Protein AF-A0A7X5Q9Z8-F1 (afdb_monomer)

Secondary structure (DSSP, 8-state):
------HHHHHHHHHHS-TTT---EEE-SSPPTT-TTS-HHHHHTT--TT-BPPPHHHHHHHHHHHHHHHSS-SS-BTTB-EEEEEEEETTEEEEEEEEETTTEEEEEE-S-SSSS-B---EEE-

Foldseek 3Di:
DDDDDDPVNVVVVVVVCDVVNDWDKDWDLAFQPPQAQAFPVVLQVSDDDQWDFAAQVVLVVVQVVCCVPPVDGSQEVVVREWAFHPDDDPNFTWIWGYQDVPVGTDIDTDPDRHHRYGHITMGID

Structure (mmCIF, N/CA/C/O backbone):
data_AF-A0A7X5Q9Z8-F1
#
_entry.id   AF-A0A7X5Q9Z8-F1
#
loop_
_atom_site.group_PDB
_atom_site.id
_atom_site.type_symbol
_atom_site.label_atom_id
_atom_site.label_alt_id
_atom_site.label_comp_id
_atom_site.label_asym_id
_atom_site.label_entity_id
_atom_site.label_seq_id
_atom_site.pdbx_PDB_ins_code
_atom_site.Cartn_x
_atom_site.Cartn_y
_atom_site.Cartn_z
_atom_site.occupancy
_atom_site.B_iso_or_equiv
_atom_site.auth_seq_id
_atom_site.auth_comp_id
_atom_site.auth_asym_id
_atom_site.auth_atom_id
_atom_site.pdbx_PDB_model_num
ATOM 1 N N . ARG A 1 1 ? 12.792 -7.840 24.564 1.00 37.25 1 ARG A N 1
ATOM 2 C CA . ARG A 1 1 ? 11.683 -8.470 25.325 1.00 37.25 1 ARG A CA 1
ATOM 3 C C . ARG A 1 1 ? 10.389 -7.855 24.797 1.00 37.25 1 ARG A C 1
ATOM 5 O O . ARG A 1 1 ? 10.053 -6.747 25.188 1.00 37.25 1 ARG A O 1
ATOM 12 N N . THR A 1 2 ? 9.762 -8.477 23.805 1.00 39.78 2 THR A N 1
ATOM 13 C CA . THR A 1 2 ? 8.588 -7.919 23.114 1.00 39.78 2 THR A CA 1
ATOM 14 C C . THR A 1 2 ? 7.370 -8.092 24.021 1.00 39.78 2 THR A C 1
ATOM 16 O O . THR A 1 2 ? 7.081 -9.216 24.429 1.00 39.78 2 THR A O 1
ATOM 19 N N . LYS A 1 3 ? 6.707 -6.997 24.416 1.00 47.38 3 LYS A N 1
ATOM 20 C CA . LYS A 1 3 ? 5.449 -7.072 25.173 1.00 47.38 3 LYS A CA 1
ATOM 21 C C . LYS A 1 3 ? 4.388 -7.662 24.246 1.00 47.38 3 LYS A C 1
ATOM 23 O O . LYS A 1 3 ? 4.037 -7.048 23.247 1.00 47.38 3 LYS A O 1
ATOM 28 N N . CYS A 1 4 ? 3.929 -8.868 24.555 1.00 43.84 4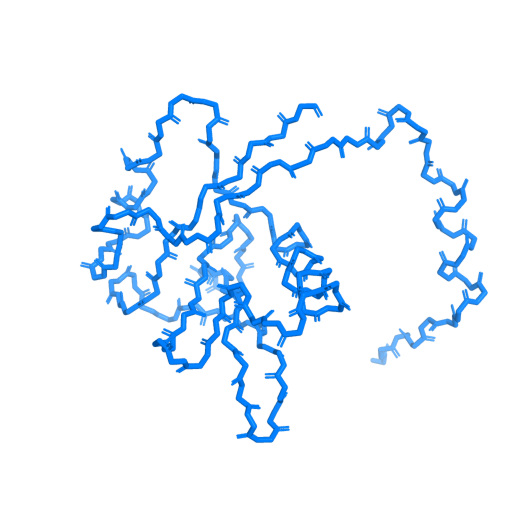 CYS A N 1
ATOM 29 C CA . CYS A 1 4 ? 2.733 -9.425 23.943 1.00 43.84 4 CYS A CA 1
ATOM 30 C C . CYS A 1 4 ? 1.544 -8.764 24.644 1.00 43.84 4 CYS A C 1
ATOM 32 O O . CYS A 1 4 ? 1.333 -8.979 25.839 1.00 43.84 4 CYS A O 1
ATOM 34 N N . GLU A 1 5 ? 0.852 -7.873 23.943 1.00 60.50 5 GLU A N 1
ATOM 35 C CA . GLU A 1 5 ? -0.345 -7.232 24.473 1.00 60.50 5 GLU A CA 1
ATOM 36 C C . GLU A 1 5 ? -1.536 -8.192 24.418 1.00 60.50 5 GLU A C 1
ATOM 38 O O . GLU A 1 5 ? -1.674 -9.002 23.503 1.00 60.50 5 GLU A O 1
ATOM 43 N N . THR A 1 6 ? -2.388 -8.127 25.439 1.00 72.62 6 THR A N 1
ATOM 44 C CA . THR A 1 6 ? -3.576 -8.982 25.550 1.00 72.62 6 THR A CA 1
ATOM 45 C C . THR A 1 6 ? -4.751 -8.367 24.787 1.00 72.62 6 THR A C 1
ATOM 47 O O . THR A 1 6 ? -4.825 -7.152 24.617 1.00 72.62 6 THR A O 1
ATOM 50 N N . LEU A 1 7 ? -5.735 -9.179 24.387 1.00 57.03 7 LEU A N 1
ATOM 51 C CA . LEU A 1 7 ? -6.973 -8.681 23.763 1.00 57.03 7 LEU A CA 1
ATOM 52 C C . LEU A 1 7 ? -7.691 -7.619 24.618 1.00 57.03 7 LEU A C 1
ATOM 54 O O . LEU A 1 7 ? -8.282 -6.687 24.081 1.00 57.03 7 LEU A O 1
ATOM 58 N N . TYR A 1 8 ? -7.608 -7.727 25.947 1.00 68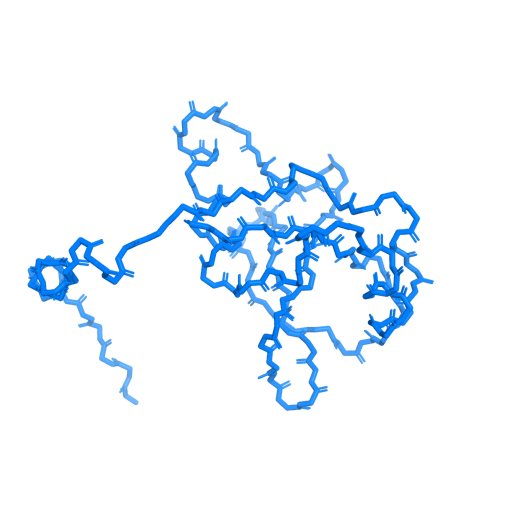.19 8 TYR A N 1
ATOM 59 C CA . TYR A 1 8 ? -8.186 -6.747 26.866 1.00 68.19 8 TYR A CA 1
ATOM 60 C C . TYR A 1 8 ? -7.431 -5.414 26.869 1.00 68.19 8 TYR A C 1
ATOM 62 O O . TYR A 1 8 ? -8.072 -4.366 26.914 1.00 68.19 8 TYR A O 1
ATOM 70 N N . SER A 1 9 ? -6.096 -5.432 26.776 1.00 70.06 9 SER A N 1
ATOM 71 C CA . SER A 1 9 ? -5.307 -4.195 26.703 1.00 70.06 9 SER A CA 1
ATOM 72 C C . SER A 1 9 ? -5.495 -3.480 25.367 1.00 70.06 9 SER A C 1
ATOM 74 O O . SER A 1 9 ? -5.670 -2.266 25.356 1.00 70.06 9 SER A O 1
ATOM 76 N N . LEU A 1 10 ? -5.580 -4.234 24.266 1.00 64.00 10 LEU A N 1
ATOM 77 C CA . LEU A 1 10 ? -5.920 -3.688 22.948 1.00 64.00 10 LEU A CA 1
ATOM 78 C C . LEU A 1 10 ? -7.308 -3.041 22.944 1.00 64.00 10 LEU A C 1
ATOM 80 O O . LEU A 1 10 ? -7.472 -1.931 22.450 1.00 64.00 10 LEU A O 1
ATOM 84 N N . ARG A 1 11 ? -8.310 -3.695 23.545 1.00 68.62 11 ARG A N 1
ATOM 85 C CA . ARG A 1 11 ? -9.662 -3.129 23.652 1.00 68.62 11 ARG A CA 1
ATOM 86 C C . ARG A 1 11 ? -9.691 -1.843 24.483 1.00 68.62 11 ARG A C 1
ATOM 88 O O . ARG A 1 11 ? -10.419 -0.924 24.129 1.00 68.62 11 ARG A O 1
ATOM 95 N N . GLY A 1 12 ? -8.905 -1.773 25.560 1.00 76.50 12 GLY A N 1
ATOM 96 C CA . GLY A 1 12 ? -8.741 -0.555 26.357 1.00 76.50 12 GLY A CA 1
ATOM 97 C C . GLY A 1 12 ? -8.184 0.601 25.527 1.00 76.50 12 GLY A C 1
ATOM 98 O O . GLY A 1 12 ? -8.816 1.648 25.455 1.00 76.50 12 GLY A O 1
ATOM 99 N N . GLN A 1 13 ? -7.080 0.369 24.812 1.00 73.12 13 GLN A N 1
ATOM 100 C CA . GLN A 1 13 ? -6.479 1.364 23.915 1.00 73.12 13 GLN A CA 1
ATOM 101 C C . GLN A 1 13 ? -7.438 1.799 22.801 1.00 73.12 13 GLN A C 1
ATOM 103 O O . GLN A 1 13 ? -7.549 2.984 22.512 1.00 73.12 13 GLN A O 1
ATOM 108 N N . MET A 1 14 ? -8.168 0.860 22.190 1.00 66.62 14 MET A N 1
ATOM 109 C CA . MET A 1 14 ? -9.157 1.183 21.156 1.00 66.62 14 MET A CA 1
ATOM 110 C C . MET A 1 14 ? -10.298 2.057 21.686 1.00 66.62 14 MET A C 1
ATOM 112 O O . MET A 1 14 ? -10.773 2.924 20.963 1.00 66.62 14 MET A O 1
ATOM 116 N N . ASN A 1 15 ? -10.724 1.853 22.935 1.00 72.94 15 ASN A N 1
ATOM 117 C CA . ASN A 1 15 ? -11.763 2.669 23.568 1.00 72.94 15 ASN A CA 1
ATOM 118 C C . ASN A 1 15 ? -11.274 4.082 23.942 1.00 72.94 15 ASN A C 1
ATOM 120 O O . ASN A 1 15 ? -12.102 4.962 24.161 1.00 72.94 15 ASN A O 1
ATOM 124 N N . GLU A 1 16 ? -9.959 4.296 24.031 1.00 79.25 16 GLU A N 1
ATOM 125 C CA . GLU A 1 16 ? -9.348 5.612 24.267 1.00 79.25 16 GLU A CA 1
ATOM 126 C C . GLU A 1 16 ? -9.165 6.422 22.972 1.00 79.25 16 GLU A C 1
ATOM 128 O O . GLU A 1 16 ? -8.924 7.629 23.030 1.00 79.25 16 GLU A O 1
ATOM 133 N N . ILE A 1 17 ? -9.302 5.793 21.797 1.00 72.69 17 ILE A N 1
ATOM 134 C CA . ILE A 1 17 ? -9.292 6.504 20.515 1.00 72.69 17 ILE A CA 1
ATOM 135 C C . ILE A 1 17 ? -10.583 7.314 20.423 1.00 72.69 17 ILE A C 1
ATOM 137 O O . ILE A 1 17 ? -11.670 6.762 20.240 1.00 72.69 17 ILE A O 1
ATOM 141 N N . SER A 1 18 ? -10.469 8.636 20.545 1.00 71.50 18 SER A N 1
ATOM 142 C CA . SER A 1 18 ? -11.622 9.509 20.363 1.00 71.50 18 SER A CA 1
ATOM 143 C C . SER A 1 18 ? -12.108 9.449 18.915 1.00 71.50 18 SER A C 1
ATOM 145 O O . SER A 1 18 ? -11.326 9.275 17.976 1.00 71.50 18 SER A O 1
ATOM 147 N N . VAL A 1 19 ? -13.416 9.620 18.716 1.00 65.88 19 VAL A N 1
ATOM 148 C CA . VAL A 1 19 ? -13.993 9.696 17.367 1.00 65.88 19 VAL A CA 1
ATOM 149 C C . VAL A 1 19 ? -13.394 10.879 16.596 1.00 65.88 19 VAL A C 1
ATOM 151 O O . VAL A 1 19 ? -13.230 10.777 15.385 1.00 65.88 19 VAL A O 1
ATOM 154 N N . GLU A 1 20 ? -12.968 11.950 17.276 1.00 67.44 20 GLU A N 1
ATOM 155 C CA . GLU A 1 20 ? -12.272 13.072 16.627 1.00 67.44 20 GLU A CA 1
ATOM 156 C C . GLU A 1 20 ? -10.854 12.715 16.147 1.00 67.44 20 GLU A C 1
ATOM 158 O O . GLU A 1 20 ? -10.340 13.347 15.227 1.00 67.44 20 GLU A O 1
ATOM 163 N N . ALA A 1 21 ? -10.216 11.703 16.747 1.00 66.75 21 ALA A N 1
ATOM 164 C CA . ALA A 1 21 ? -8.947 11.142 16.279 1.00 66.75 21 ALA A CA 1
ATOM 165 C C . ALA A 1 21 ? -9.138 10.040 15.218 1.00 66.75 21 ALA A C 1
ATOM 167 O O . ALA A 1 21 ? -8.177 9.651 14.543 1.00 66.75 21 ALA A O 1
ATOM 168 N N . SER A 1 22 ? -10.365 9.530 15.069 1.00 70.12 22 SER A N 1
ATOM 169 C CA . SER A 1 22 ? -10.730 8.581 14.020 1.00 70.12 22 SER A CA 1
ATOM 170 C C . SER A 1 22 ? -10.946 9.307 12.691 1.00 70.12 22 SER A C 1
ATOM 172 O O . SER A 1 22 ? -11.404 10.444 12.652 1.00 70.12 22 SER A O 1
ATOM 174 N N . GLY A 1 23 ? -10.585 8.663 11.585 1.00 78.12 23 GLY A N 1
ATOM 175 C CA . GLY A 1 23 ? -10.735 9.241 10.253 1.00 78.12 23 GLY A CA 1
ATOM 176 C C . GLY A 1 23 ? -10.904 8.156 9.209 1.00 78.12 23 GLY A C 1
ATOM 177 O O . GLY A 1 23 ? -10.600 6.985 9.462 1.00 78.12 23 GLY A O 1
ATOM 178 N N . TRP A 1 24 ? -11.385 8.544 8.034 1.00 83.44 24 TRP A N 1
ATOM 179 C CA . TRP A 1 24 ? -11.566 7.614 6.932 1.00 83.44 24 TRP A CA 1
ATOM 180 C C . TRP A 1 24 ? -10.313 7.597 6.072 1.00 83.44 24 TRP A C 1
ATOM 182 O O . TRP A 1 24 ? -9.691 8.625 5.804 1.00 83.44 24 TRP A O 1
ATOM 192 N N . VAL A 1 25 ? -9.935 6.401 5.630 1.00 86.88 25 VAL A N 1
ATOM 193 C CA 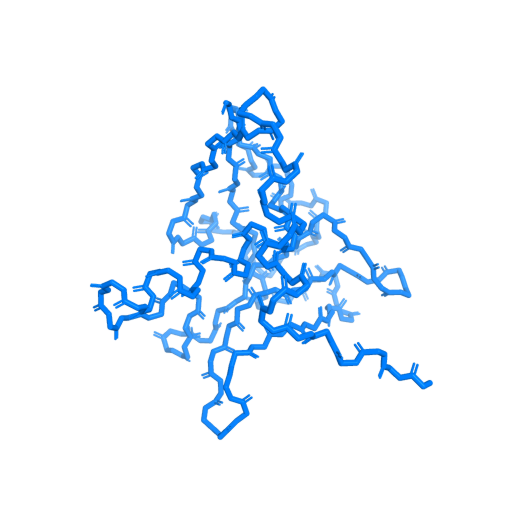. VAL A 1 25 ? -8.856 6.227 4.662 1.00 86.88 25 VAL A CA 1
ATOM 194 C C . VAL A 1 25 ? -9.427 5.538 3.438 1.00 86.88 25 VAL A C 1
ATOM 196 O O . VAL A 1 25 ? -9.867 4.390 3.494 1.00 86.88 25 VAL A O 1
ATOM 199 N N . LEU A 1 26 ? -9.394 6.245 2.312 1.00 89.75 26 LEU A N 1
ATOM 200 C CA . LEU A 1 26 ? -9.651 5.674 1.001 1.00 89.75 26 LEU A CA 1
ATOM 201 C C . LEU A 1 26 ? -8.318 5.305 0.355 1.00 89.75 26 LEU A C 1
ATOM 203 O O . LEU A 1 26 ? -7.533 6.178 0.005 1.00 89.75 26 LEU A O 1
ATOM 207 N N . MET A 1 27 ? -8.070 4.020 0.131 1.00 89.25 27 MET A N 1
ATOM 208 C CA . MET A 1 27 ? -6.865 3.557 -0.560 1.00 89.25 27 MET A CA 1
ATOM 209 C C . MET A 1 27 ? -7.210 2.944 -1.909 1.00 89.25 27 MET A C 1
ATOM 211 O O . MET A 1 27 ? -8.244 2.287 -2.067 1.00 89.25 27 MET A O 1
ATOM 215 N N . ARG A 1 28 ? -6.327 3.119 -2.894 1.00 90.69 28 ARG A N 1
ATOM 216 C CA . ARG A 1 28 ? -6.462 2.424 -4.176 1.00 90.69 28 ARG A CA 1
ATOM 217 C C . ARG A 1 28 ? -6.357 0.916 -3.959 1.00 90.69 28 ARG A C 1
ATOM 219 O O . ARG A 1 28 ? -5.524 0.447 -3.191 1.00 90.69 28 ARG A O 1
ATOM 226 N N . LYS A 1 29 ? -7.173 0.160 -4.696 1.00 86.75 29 LYS A N 1
ATOM 227 C CA . LYS A 1 29 ? -7.134 -1.309 -4.667 1.00 86.75 29 LYS A CA 1
ATOM 228 C C . LYS A 1 29 ? -5.929 -1.905 -5.393 1.00 86.75 29 LYS A C 1
ATOM 230 O O . LYS A 1 29 ? -5.611 -3.068 -5.196 1.00 86.75 29 LYS A O 1
ATOM 235 N N . GLU A 1 30 ? -5.265 -1.097 -6.209 1.00 88.31 30 GLU A N 1
ATOM 236 C CA . GLU A 1 30 ? -4.102 -1.474 -6.999 1.00 88.31 30 GLU A CA 1
ATOM 237 C C . GLU A 1 30 ? -3.059 -0.352 -6.944 1.00 88.31 30 GLU A C 1
ATOM 239 O O . GLU A 1 30 ? -3.439 0.827 -6.821 1.00 88.31 30 GLU A O 1
ATOM 244 N N . PRO A 1 31 ? -1.760 -0.681 -7.087 1.00 91.31 31 PRO A N 1
ATOM 245 C CA . PRO A 1 31 ? -0.725 0.324 -7.271 1.00 91.31 31 PRO A CA 1
ATOM 246 C C . PRO A 1 31 ? -1.058 1.288 -8.411 1.00 91.31 31 PRO A C 1
ATOM 248 O O . PRO A 1 31 ? -1.769 0.955 -9.363 1.00 91.31 31 PRO A O 1
ATOM 251 N N . ILE A 1 32 ? -0.539 2.507 -8.319 1.00 94.44 32 ILE A N 1
ATOM 252 C CA . ILE A 1 32 ? -0.695 3.508 -9.369 1.00 94.44 32 ILE A CA 1
ATOM 253 C C . ILE A 1 32 ? -0.106 2.937 -10.672 1.00 94.44 32 ILE A C 1
ATOM 255 O O . ILE A 1 32 ? 1.006 2.400 -10.657 1.00 94.44 32 ILE A O 1
ATOM 259 N N . PRO A 1 33 ? -0.820 3.023 -11.810 1.00 92.94 33 PRO A N 1
ATOM 260 C CA . PRO A 1 33 ? -0.293 2.554 -13.084 1.00 92.94 33 PRO A CA 1
ATOM 261 C C . PRO A 1 33 ? 1.088 3.147 -13.369 1.00 92.94 33 PRO A C 1
ATOM 263 O O . PRO A 1 33 ? 1.318 4.335 -13.144 1.00 92.94 33 PRO A O 1
ATOM 266 N N . ASN A 1 34 ? 2.001 2.315 -13.870 1.00 92.31 34 ASN A N 1
ATOM 267 C CA . ASN A 1 34 ? 3.396 2.673 -14.140 1.00 92.31 34 ASN A CA 1
ATOM 268 C C . ASN A 1 34 ? 4.214 3.085 -12.903 1.00 92.31 34 ASN A C 1
ATOM 270 O O . ASN A 1 34 ? 5.253 3.715 -13.066 1.00 92.31 34 ASN A O 1
ATOM 274 N N . SER A 1 35 ? 3.791 2.755 -11.675 1.00 94.38 35 SER A N 1
ATOM 275 C CA . SER A 1 35 ? 4.612 3.025 -10.485 1.00 94.38 35 SER A CA 1
ATOM 276 C C . SER A 1 35 ? 5.759 2.033 -10.304 1.00 94.38 35 SER A C 1
ATOM 278 O O . SER A 1 35 ? 6.759 2.371 -9.685 1.00 94.38 35 SER A O 1
ATOM 280 N N . ARG A 1 36 ? 5.604 0.790 -10.770 1.00 93.12 36 ARG A N 1
ATOM 281 C CA . ARG A 1 36 ? 6.649 -0.239 -10.647 1.00 93.12 36 ARG A CA 1
ATOM 282 C C . ARG A 1 36 ? 7.887 0.152 -11.461 1.00 93.12 36 ARG A C 1
ATOM 284 O O . ARG A 1 36 ? 7.774 0.930 -12.408 1.00 93.12 36 ARG A O 1
ATOM 291 N N . ASP A 1 37 ? 9.042 -0.374 -11.064 1.00 92.50 37 ASP A N 1
ATOM 292 C CA . ASP A 1 37 ? 10.342 -0.142 -11.706 1.00 92.50 37 ASP A CA 1
ATOM 293 C C . ASP A 1 37 ? 10.746 1.347 -11.738 1.00 92.50 37 ASP A C 1
ATOM 295 O O . ASP A 1 37 ? 11.394 1.830 -12.667 1.00 92.50 37 ASP A O 1
ATOM 299 N N . LYS A 1 38 ? 10.343 2.101 -10.705 1.00 94.50 38 LYS A N 1
ATOM 300 C CA . LYS A 1 38 ? 10.663 3.524 -10.515 1.00 94.50 38 LYS A CA 1
ATOM 301 C C . LYS A 1 38 ? 11.204 3.792 -9.118 1.00 94.50 38 LYS A C 1
ATOM 303 O O . LYS A 1 38 ? 10.804 3.115 -8.171 1.00 94.50 38 LYS A O 1
ATOM 308 N N . SER A 1 39 ? 12.052 4.820 -9.011 1.00 94.62 39 SER A N 1
ATOM 309 C CA . SER A 1 39 ? 12.483 5.376 -7.723 1.00 94.62 39 SER A CA 1
ATOM 310 C C . SER A 1 39 ? 11.275 5.734 -6.860 1.00 94.62 39 SER A C 1
ATOM 312 O O . SER A 1 39 ? 10.211 6.084 -7.385 1.00 94.62 39 SER A O 1
ATOM 314 N N . PHE A 1 40 ? 11.410 5.691 -5.535 1.00 94.81 40 PHE A N 1
ATOM 315 C CA . PHE A 1 40 ? 10.326 6.124 -4.652 1.00 94.81 40 PHE A CA 1
ATOM 316 C C . PHE A 1 40 ? 9.945 7.587 -4.916 1.00 94.81 40 PHE A C 1
ATOM 318 O O . PHE A 1 40 ? 8.761 7.913 -5.006 1.00 94.81 40 PHE A O 1
ATOM 325 N N . ALA A 1 41 ? 10.939 8.443 -5.167 1.00 95.31 41 ALA A N 1
ATOM 326 C CA . ALA A 1 41 ? 10.717 9.836 -5.538 1.00 95.31 41 ALA A CA 1
ATOM 327 C C . ALA A 1 41 ? 9.902 9.979 -6.838 1.00 95.31 41 ALA A C 1
ATOM 329 O O . ALA A 1 41 ? 9.016 10.829 -6.924 1.00 95.31 41 ALA A O 1
ATOM 330 N N . ASP A 1 42 ? 10.154 9.148 -7.852 1.00 96.69 42 ASP A N 1
ATOM 331 C CA . ASP A 1 42 ? 9.377 9.171 -9.096 1.00 96.69 42 ASP A CA 1
ATOM 332 C C . ASP A 1 42 ? 7.987 8.559 -8.932 1.00 96.69 42 ASP A C 1
ATOM 334 O O . ASP A 1 42 ? 7.041 9.027 -9.564 1.00 96.69 42 ASP A O 1
ATOM 338 N N . GLN A 1 43 ? 7.828 7.564 -8.059 1.00 96.06 43 GLN A N 1
ATOM 339 C CA . GLN A 1 43 ? 6.515 7.034 -7.696 1.00 96.06 43 GLN A CA 1
ATOM 340 C C . GLN A 1 43 ? 5.643 8.103 -7.039 1.00 96.06 43 GLN A C 1
ATOM 342 O O . GLN A 1 43 ? 4.478 8.247 -7.408 1.00 96.06 43 GLN A O 1
ATOM 347 N N . GLN A 1 44 ? 6.203 8.890 -6.115 1.00 96.50 44 GLN A N 1
ATOM 348 C CA . GLN A 1 44 ? 5.482 9.978 -5.449 1.00 96.50 44 GLN A CA 1
ATOM 349 C C . GLN A 1 44 ? 4.948 11.013 -6.448 1.00 96.50 44 GLN A C 1
ATOM 351 O O . GLN A 1 44 ? 3.828 11.490 -6.289 1.00 96.50 44 GLN A O 1
ATOM 356 N N . LYS A 1 45 ? 5.688 11.300 -7.527 1.00 96.81 45 LYS A N 1
ATOM 357 C CA . LYS A 1 45 ? 5.242 12.217 -8.595 1.00 96.81 45 LYS A CA 1
ATOM 358 C C . LYS A 1 45 ? 4.020 11.708 -9.373 1.00 96.81 45 LYS A C 1
ATOM 360 O O . LYS A 1 45 ? 3.389 12.490 -10.080 1.00 96.81 45 LYS A O 1
ATOM 365 N N . LEU A 1 46 ? 3.689 10.417 -9.283 1.00 96.44 46 LEU A N 1
ATOM 366 C CA . LEU A 1 46 ? 2.508 9.834 -9.932 1.00 96.44 46 LEU A CA 1
ATOM 367 C C . LEU A 1 46 ? 1.225 10.003 -9.107 1.00 96.44 46 LEU A C 1
ATOM 369 O O . LEU A 1 46 ? 0.135 9.763 -9.635 1.00 96.44 46 LEU A O 1
ATOM 373 N N . LEU A 1 47 ? 1.334 10.401 -7.836 1.00 94.81 47 LEU A N 1
ATOM 374 C CA . LEU A 1 47 ? 0.180 10.746 -7.012 1.00 94.81 47 LEU A CA 1
ATOM 375 C C . LEU A 1 47 ? -0.515 11.986 -7.588 1.00 94.81 47 LEU A C 1
ATOM 377 O O . LEU A 1 47 ? 0.124 12.926 -8.058 1.00 94.81 47 LEU A O 1
ATOM 381 N N . LYS A 1 48 ? -1.848 11.974 -7.583 1.00 91.94 48 LYS A N 1
ATOM 382 C 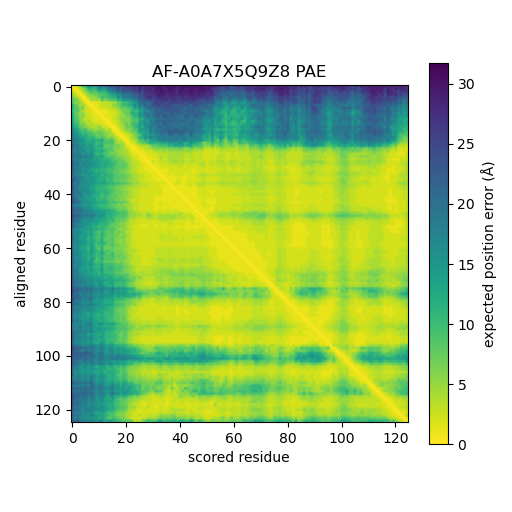CA . LYS A 1 48 ? -2.680 13.058 -8.119 1.00 91.94 48 LYS A CA 1
ATOM 383 C C . LYS A 1 48 ? -3.807 13.381 -7.151 1.00 91.94 48 LYS A C 1
ATOM 385 O O . LYS A 1 48 ? -4.329 12.485 -6.490 1.00 91.94 48 LYS A O 1
ATOM 390 N N . GLY A 1 49 ? -4.234 14.640 -7.142 1.00 90.88 49 GLY A N 1
ATOM 391 C CA . GLY A 1 49 ? -5.309 15.103 -6.266 1.00 90.88 49 GLY A CA 1
ATOM 392 C C . GLY A 1 49 ? -4.917 14.974 -4.797 1.00 90.88 49 GLY A C 1
ATOM 393 O O . GLY A 1 49 ? -3.797 15.308 -4.429 1.00 90.88 49 GLY A O 1
ATOM 394 N N . SER A 1 50 ? -5.835 14.465 -3.980 1.00 93.00 50 SER A N 1
ATOM 395 C CA . SER A 1 50 ? -5.652 14.330 -2.530 1.00 93.00 50 SER A CA 1
ATOM 396 C C . SER A 1 50 ? -4.961 13.031 -2.098 1.00 93.00 50 SER A C 1
ATOM 398 O O . SER A 1 50 ? -4.902 12.737 -0.907 1.00 93.00 50 SER A O 1
ATOM 400 N N . PHE A 1 51 ? -4.487 12.220 -3.049 1.00 94.12 51 PHE A N 1
ATOM 401 C CA . PHE A 1 51 ? -3.774 10.991 -2.726 1.00 94.12 51 PHE A CA 1
ATOM 402 C C . PHE A 1 51 ? -2.356 11.288 -2.235 1.00 94.12 51 PHE A C 1
ATOM 404 O O . PHE A 1 51 ? -1.584 11.988 -2.887 1.00 94.12 51 PHE A O 1
ATOM 411 N N . GLU A 1 52 ? -2.000 10.660 -1.127 1.00 95.38 52 GLU A N 1
ATOM 412 C CA . GLU A 1 52 ? -0.682 10.621 -0.517 1.00 95.38 52 GLU A CA 1
ATOM 413 C C . GLU A 1 52 ? -0.127 9.186 -0.489 1.00 95.38 52 GLU A C 1
ATOM 415 O O . GLU A 1 52 ? -0.813 8.206 -0.805 1.00 95.38 52 GLU A O 1
ATOM 420 N N . VAL A 1 53 ? 1.149 9.061 -0.119 1.00 96.25 53 VAL A N 1
ATOM 421 C CA . VAL A 1 53 ? 1.763 7.761 0.182 1.00 96.25 53 VAL A CA 1
ATOM 422 C C . VAL A 1 53 ? 1.029 7.157 1.387 1.00 96.25 53 VAL A C 1
ATOM 424 O O . VAL A 1 53 ? 0.820 7.869 2.365 1.00 96.25 53 VAL A O 1
ATOM 427 N N . PRO A 1 54 ? 0.648 5.873 1.376 1.00 95.06 54 PRO A N 1
ATOM 428 C CA . PRO A 1 54 ? -0.056 5.258 2.494 1.00 95.06 54 PRO A CA 1
ATOM 429 C C . PRO A 1 54 ? 0.836 5.125 3.725 1.00 95.06 54 PRO A C 1
ATOM 431 O O . PRO A 1 54 ? 2.027 4.830 3.612 1.00 95.06 54 PRO A O 1
ATOM 434 N N . LYS A 1 55 ? 0.248 5.244 4.914 1.00 93.94 55 LYS A N 1
ATOM 435 C CA . LYS A 1 55 ? 0.907 4.781 6.139 1.00 93.94 55 LYS A CA 1
ATOM 436 C C . LYS A 1 55 ? 0.903 3.260 6.186 1.00 93.94 55 LYS A C 1
ATOM 438 O O . LYS A 1 55 ? -0.008 2.610 5.665 1.00 93.94 55 LYS A O 1
ATOM 443 N N . MET A 1 56 ? 1.902 2.691 6.843 1.00 93.94 56 MET A N 1
ATOM 444 C CA . MET A 1 56 ? 2.056 1.250 7.004 1.00 93.94 56 MET A CA 1
ATOM 445 C C . MET A 1 56 ? 0.805 0.642 7.638 1.00 93.94 56 MET A C 1
ATOM 447 O O . MET A 1 56 ? 0.249 -0.310 7.098 1.00 93.94 56 MET A O 1
ATOM 451 N N . MET A 1 57 ? 0.319 1.214 8.742 1.00 91.19 57 MET A N 1
ATOM 452 C CA . MET A 1 57 ? -0.848 0.673 9.448 1.00 91.19 57 MET A CA 1
ATOM 453 C C . MET A 1 57 ? -2.124 0.706 8.603 1.00 91.19 57 MET A C 1
ATOM 455 O O . MET A 1 57 ? -2.879 -0.263 8.626 1.00 91.19 57 MET A O 1
ATOM 459 N N . ASP A 1 58 ? -2.329 1.755 7.804 1.00 90.62 58 ASP A N 1
ATOM 460 C CA . ASP A 1 58 ? -3.482 1.845 6.902 1.00 90.62 58 ASP A CA 1
ATOM 461 C C . ASP A 1 58 ? -3.420 0.738 5.838 1.00 90.62 58 ASP A C 1
ATOM 463 O O . ASP A 1 58 ? -4.401 0.031 5.602 1.00 90.62 58 ASP A O 1
ATOM 467 N N . ALA A 1 59 ? -2.238 0.517 5.251 1.00 92.38 59 ALA A N 1
ATOM 468 C CA . ALA A 1 59 ? -2.016 -0.551 4.281 1.00 92.38 59 ALA A CA 1
ATOM 469 C C . ALA A 1 59 ? -2.210 -1.953 4.894 1.00 92.38 59 ALA A C 1
ATOM 471 O O . ALA 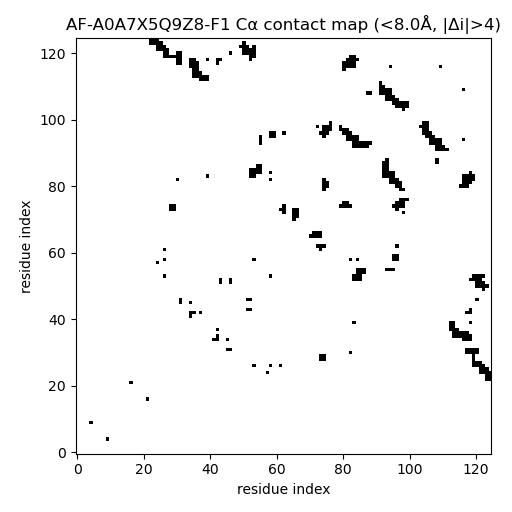A 1 59 ? -2.785 -2.830 4.242 1.00 92.38 59 ALA A O 1
ATOM 472 N N . ILE A 1 60 ? -1.763 -2.165 6.140 1.00 92.25 60 ILE A N 1
ATOM 473 C CA . ILE A 1 60 ? -1.948 -3.419 6.889 1.00 92.25 60 ILE A CA 1
ATOM 474 C C . ILE A 1 60 ? -3.433 -3.691 7.113 1.00 92.25 60 ILE A C 1
ATOM 476 O O . ILE A 1 60 ? -3.937 -4.747 6.722 1.00 92.25 60 ILE A O 1
ATOM 480 N N . LEU A 1 61 ? -4.139 -2.726 7.707 1.00 89.88 61 LEU A N 1
ATOM 481 C CA . LEU A 1 61 ? -5.551 -2.860 8.048 1.00 89.88 61 LEU A CA 1
ATOM 482 C C . LEU A 1 61 ? -6.395 -3.125 6.806 1.00 89.88 61 LEU A C 1
ATOM 484 O O . LEU A 1 61 ? -7.205 -4.047 6.809 1.00 89.88 61 LEU A O 1
ATOM 488 N N . LEU A 1 62 ? -6.166 -2.389 5.718 1.00 88.88 62 LEU A N 1
ATOM 489 C CA . LEU A 1 62 ? -6.918 -2.581 4.481 1.00 88.88 62 LEU A CA 1
ATOM 490 C C . LEU A 1 62 ? -6.671 -3.945 3.832 1.00 88.88 62 LEU A C 1
ATOM 492 O O . LEU A 1 62 ? -7.619 -4.550 3.338 1.00 88.88 62 LEU A O 1
ATOM 496 N N . ASN A 1 63 ? -5.442 -4.472 3.858 1.00 89.06 63 ASN A N 1
ATOM 497 C CA . ASN A 1 63 ? -5.182 -5.827 3.357 1.00 89.06 63 ASN A CA 1
ATOM 498 C C . ASN A 1 63 ? -5.928 -6.887 4.176 1.00 89.06 63 ASN A C 1
ATOM 500 O O . ASN A 1 63 ? -6.531 -7.789 3.593 1.00 89.06 63 ASN A O 1
ATOM 504 N N . ILE A 1 64 ? -5.918 -6.760 5.506 1.00 88.75 64 ILE A N 1
ATOM 505 C CA . ILE A 1 64 ? -6.611 -7.687 6.410 1.00 88.75 64 ILE A CA 1
ATOM 506 C C . ILE A 1 64 ? -8.129 -7.591 6.228 1.00 88.75 64 ILE A C 1
ATOM 508 O O . ILE A 1 64 ? -8.783 -8.622 6.092 1.00 88.75 64 ILE A O 1
ATOM 512 N N . ILE A 1 65 ? -8.687 -6.377 6.188 1.00 89.12 65 ILE A N 1
ATOM 513 C CA . ILE A 1 65 ? -10.129 -6.145 6.029 1.00 89.12 65 ILE A CA 1
ATOM 514 C C . ILE A 1 65 ? -10.613 -6.711 4.696 1.00 89.12 65 ILE A C 1
ATOM 516 O O . ILE A 1 65 ? -11.566 -7.481 4.696 1.00 89.12 65 ILE A O 1
ATOM 520 N N . ILE A 1 66 ? -9.939 -6.397 3.582 1.00 88.38 66 ILE A N 1
ATOM 521 C CA . ILE A 1 66 ? -10.328 -6.892 2.251 1.00 88.38 66 ILE A CA 1
ATOM 522 C C . ILE A 1 66 ? -10.268 -8.421 2.193 1.00 88.38 66 ILE A C 1
ATOM 524 O O . ILE A 1 66 ? -11.178 -9.048 1.650 1.00 88.38 66 ILE A O 1
ATOM 528 N N . TYR A 1 67 ? -9.243 -9.031 2.791 1.00 87.44 67 TYR A N 1
ATOM 529 C CA . TYR A 1 67 ? -9.164 -10.486 2.873 1.00 87.44 67 TYR A CA 1
ATOM 530 C C . TYR A 1 67 ? -10.304 -11.078 3.709 1.00 87.44 67 TYR A C 1
ATOM 532 O O . TYR A 1 67 ? -10.945 -12.032 3.276 1.00 87.44 67 TYR A O 1
ATOM 540 N N . ALA A 1 68 ? -10.599 -10.497 4.873 1.00 88.56 68 ALA A N 1
ATOM 541 C CA . ALA A 1 68 ? -11.661 -10.971 5.754 1.00 88.56 68 ALA A CA 1
ATOM 542 C C . ALA A 1 68 ? -13.064 -10.804 5.145 1.00 88.56 68 ALA A C 1
ATOM 544 O O . ALA A 1 68 ? -13.917 -11.667 5.344 1.00 88.56 68 ALA A O 1
ATOM 545 N N . SER A 1 69 ? -13.314 -9.716 4.41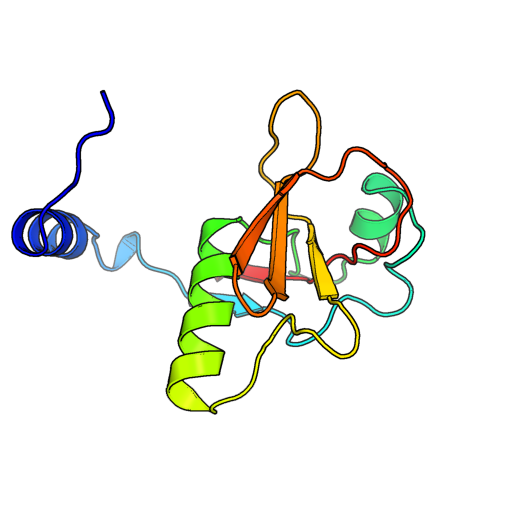1 1.00 89.62 69 SER A N 1
ATOM 546 C CA . SER A 1 69 ? -14.633 -9.415 3.848 1.00 89.62 69 SER A CA 1
ATOM 547 C C . SER A 1 69 ? -14.885 -10.065 2.490 1.00 89.62 69 SER A C 1
ATOM 549 O O . SER A 1 69 ? -16.019 -10.423 2.191 1.00 89.62 69 SER A O 1
ATOM 551 N N . GLU A 1 70 ? -13.857 -10.180 1.646 1.00 89.50 70 GLU A N 1
ATOM 552 C CA . GLU A 1 70 ? -14.008 -10.600 0.245 1.00 89.50 70 GLU A CA 1
ATOM 553 C C . GLU A 1 70 ? -13.277 -11.914 -0.080 1.00 89.50 70 GLU A C 1
ATOM 555 O O . GLU A 1 70 ? -13.415 -12.429 -1.187 1.00 89.50 70 GLU A O 1
ATOM 560 N N . GLY A 1 71 ? -12.467 -12.457 0.836 1.00 86.31 71 GLY A N 1
ATOM 561 C CA . GLY A 1 71 ? -11.681 -13.674 0.599 1.00 86.31 71 GLY A CA 1
ATOM 562 C C . GLY A 1 71 ? -10.556 -13.510 -0.431 1.00 86.31 71 GLY A C 1
ATOM 563 O O . GLY A 1 71 ? -9.963 -14.500 -0.856 1.00 86.31 71 GLY A O 1
ATOM 564 N N . ARG A 1 72 ? -10.249 -12.273 -0.846 1.00 86.50 72 ARG A N 1
ATOM 565 C CA . ARG A 1 72 ? -9.189 -11.952 -1.814 1.00 86.50 72 ARG A CA 1
ATOM 566 C C . ARG A 1 72 ? -8.132 -11.041 -1.207 1.00 86.50 72 ARG A C 1
ATOM 568 O O . ARG A 1 72 ? -8.405 -10.266 -0.299 1.00 86.50 72 ARG A O 1
ATOM 575 N N . TYR A 1 73 ? -6.924 -11.090 -1.752 1.00 83.50 73 TYR A N 1
ATOM 576 C CA . TYR A 1 73 ? -5.844 -10.197 -1.340 1.00 83.50 73 TYR A CA 1
ATOM 577 C C . TYR A 1 73 ? -5.934 -8.855 -2.070 1.00 83.50 73 TYR A C 1
ATOM 579 O O . TYR A 1 73 ? -6.185 -8.821 -3.274 1.00 83.50 73 TYR A O 1
ATOM 587 N N . LEU A 1 74 ? -5.700 -7.753 -1.353 1.00 85.81 74 LEU A N 1
ATOM 588 C CA . LEU A 1 74 ? -5.550 -6.433 -1.970 1.00 85.81 74 LEU A CA 1
ATOM 589 C C . LEU A 1 74 ? -4.197 -6.338 -2.685 1.00 85.81 74 LEU A C 1
ATOM 591 O O . LEU A 1 74 ? -4.135 -6.082 -3.882 1.00 85.81 74 LEU A O 1
ATOM 595 N N . TYR A 1 75 ? -3.119 -6.632 -1.957 1.00 86.50 75 TYR A N 1
ATOM 596 C CA . TYR A 1 75 ? -1.775 -6.784 -2.504 1.00 86.50 75 TYR A CA 1
ATOM 597 C C . TYR A 1 75 ? -1.354 -8.246 -2.345 1.00 86.50 75 TYR A C 1
ATOM 599 O O . TYR A 1 75 ? -0.912 -8.686 -1.285 1.00 86.50 75 TYR A O 1
ATOM 607 N N . GLY A 1 76 ? -1.625 -9.024 -3.394 1.00 79.00 76 GLY A N 1
ATOM 608 C CA . GLY A 1 76 ? -1.610 -10.484 -3.366 1.00 79.00 76 GLY A CA 1
ATOM 609 C C . GLY A 1 76 ? -0.353 -11.143 -3.924 1.00 79.00 76 GLY A C 1
ATOM 610 O O . GLY A 1 76 ? 0.701 -10.529 -4.073 1.00 79.00 76 GLY A O 1
ATOM 611 N N . ARG A 1 77 ? -0.495 -12.444 -4.191 1.00 76.50 77 ARG A N 1
ATOM 612 C CA . ARG A 1 77 ? 0.561 -13.341 -4.677 1.00 76.50 77 ARG A CA 1
ATOM 613 C C . ARG A 1 77 ? 0.684 -13.382 -6.199 1.00 76.50 77 ARG A C 1
ATOM 615 O O . ARG A 1 77 ? 1.785 -13.606 -6.687 1.00 76.50 77 ARG A O 1
ATOM 622 N N . ASP A 1 78 ? -0.418 -13.206 -6.922 1.00 77.19 78 ASP A N 1
ATOM 623 C CA . ASP A 1 78 ? -0.460 -13.344 -8.378 1.00 77.19 78 ASP A CA 1
ATOM 624 C C . ASP A 1 78 ? -1.184 -12.139 -9.014 1.00 77.19 78 ASP A C 1
ATOM 626 O O . ASP A 1 78 ? -2.416 -12.097 -9.007 1.00 77.19 78 ASP A O 1
ATOM 630 N N . PRO A 1 79 ? -0.446 -11.108 -9.470 1.00 80.56 79 PRO A N 1
ATOM 631 C CA . PRO A 1 79 ? 1.004 -10.954 -9.353 1.00 80.56 79 PRO A CA 1
ATOM 632 C C . PRO A 1 79 ? 1.440 -10.582 -7.929 1.00 80.56 79 PRO A C 1
ATOM 634 O O . PRO A 1 79 ? 0.696 -9.956 -7.165 1.00 80.56 79 PRO A O 1
ATOM 637 N N . TRP A 1 80 ? 2.690 -10.911 -7.600 1.00 84.88 80 TRP A N 1
ATOM 638 C CA . TRP A 1 80 ? 3.316 -10.572 -6.325 1.00 84.88 80 TRP A CA 1
ATOM 639 C C . TRP A 1 80 ? 3.349 -9.053 -6.141 1.00 84.88 80 TRP A C 1
ATOM 641 O O . TRP A 1 80 ? 4.045 -8.345 -6.870 1.00 84.88 80 TRP A O 1
ATOM 651 N N . THR A 1 81 ? 2.545 -8.536 -5.211 1.00 89.06 81 THR A N 1
ATOM 652 C CA . THR A 1 81 ? 2.290 -7.095 -5.119 1.00 89.06 81 THR A CA 1
ATOM 653 C C . THR A 1 81 ? 2.573 -6.562 -3.726 1.00 89.06 81 THR A C 1
ATOM 655 O O . THR A 1 81 ? 2.087 -7.092 -2.732 1.00 89.06 81 THR A O 1
ATOM 658 N N . TYR A 1 82 ? 3.302 -5.450 -3.689 1.00 91.31 82 TYR A N 1
ATOM 659 C CA . TYR A 1 82 ? 3.551 -4.628 -2.512 1.00 91.31 82 TYR A CA 1
ATOM 660 C C . TYR A 1 82 ? 3.205 -3.169 -2.814 1.00 91.31 82 TYR A C 1
ATOM 662 O O . TYR A 1 82 ? 3.331 -2.722 -3.960 1.00 91.31 82 TYR A O 1
ATOM 670 N N . THR A 1 83 ? 2.842 -2.422 -1.773 1.00 94.56 83 THR A N 1
ATOM 671 C CA . THR A 1 83 ? 2.869 -0.957 -1.782 1.00 94.56 83 THR A CA 1
ATOM 672 C C . THR A 1 83 ? 3.987 -0.447 -0.883 1.00 94.56 83 THR A C 1
ATOM 674 O O . THR A 1 83 ? 4.157 -0.949 0.227 1.00 94.56 83 THR A O 1
ATOM 677 N N . ARG A 1 84 ? 4.717 0.580 -1.328 1.00 95.19 84 ARG A N 1
ATOM 678 C CA . ARG A 1 84 ? 5.568 1.382 -0.436 1.00 95.19 84 ARG A CA 1
ATOM 679 C C . ARG A 1 84 ? 4.707 2.231 0.492 1.00 95.19 84 ARG A C 1
ATOM 681 O O . ARG A 1 84 ? 3.638 2.696 0.087 1.00 95.19 84 ARG A O 1
ATOM 688 N N . CYS A 1 85 ? 5.192 2.421 1.711 1.00 96.00 85 CYS A N 1
ATOM 689 C CA . CYS A 1 85 ? 4.561 3.215 2.758 1.00 96.00 85 CYS A CA 1
ATOM 690 C C . CYS A 1 85 ? 5.425 4.424 3.133 1.00 96.00 85 CYS A C 1
ATOM 692 O O . CYS A 1 85 ? 6.555 4.544 2.662 1.00 96.00 85 CYS A O 1
ATOM 694 N N . GLN A 1 86 ? 4.880 5.340 3.936 1.00 95.62 86 GLN A N 1
ATOM 695 C CA . GLN A 1 86 ? 5.575 6.554 4.386 1.00 95.62 86 GLN A CA 1
ATOM 696 C C . GLN A 1 86 ? 6.791 6.222 5.261 1.00 95.62 86 GLN A C 1
ATOM 698 O O . GLN A 1 86 ? 7.829 6.875 5.169 1.00 95.62 86 GLN A O 1
ATOM 703 N N . GLU A 1 87 ? 6.645 5.211 6.112 1.00 96.31 87 GLU A N 1
ATOM 704 C CA . GLU A 1 87 ? 7.615 4.811 7.118 1.00 96.31 87 GLU A CA 1
ATOM 705 C C . GLU A 1 87 ? 8.884 4.215 6.498 1.00 96.31 87 GLU A C 1
ATOM 707 O O . GLU A 1 87 ? 8.858 3.585 5.438 1.00 96.31 87 GLU A O 1
ATOM 712 N N . GLN A 1 88 ? 10.001 4.383 7.206 1.00 94.88 88 GLN A N 1
ATOM 713 C CA . GLN A 1 88 ? 11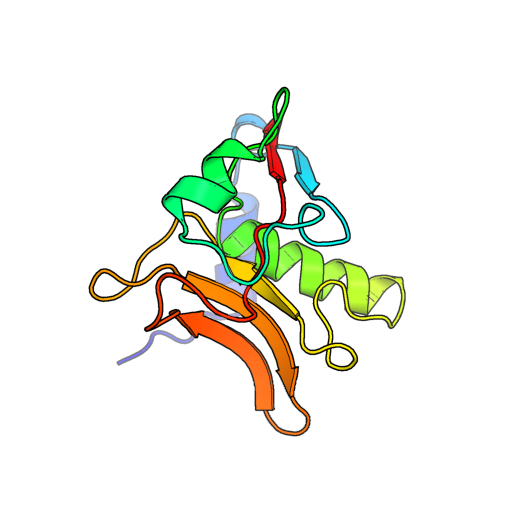.304 3.848 6.829 1.00 94.88 88 GLN A CA 1
ATOM 714 C C . GLN A 1 88 ? 11.886 2.969 7.928 1.00 94.88 88 GLN A C 1
ATOM 716 O O . GLN A 1 88 ? 11.699 3.225 9.118 1.00 94.88 88 GLN A O 1
ATOM 721 N N . PHE A 1 89 ? 12.682 1.989 7.517 1.00 91.00 89 PHE A N 1
ATOM 722 C CA . PHE A 1 89 ? 13.554 1.223 8.394 1.00 91.00 89 PHE A CA 1
ATOM 723 C C . PHE A 1 89 ? 14.964 1.208 7.805 1.00 91.00 89 PHE A C 1
ATOM 725 O O . PHE A 1 89 ? 15.152 0.810 6.660 1.00 91.00 89 PHE A O 1
ATOM 732 N N . LEU A 1 90 ? 15.951 1.689 8.569 1.00 92.44 90 LEU A N 1
ATOM 733 C CA . LEU A 1 90 ? 17.352 1.810 8.128 1.00 92.44 90 LEU A CA 1
ATOM 734 C C . LEU A 1 90 ? 17.529 2.569 6.793 1.00 92.44 90 LEU A C 1
ATOM 736 O O . LEU A 1 90 ? 18.389 2.225 5.992 1.00 92.44 90 LEU A O 1
ATOM 740 N N . GLY A 1 91 ? 16.713 3.601 6.548 1.00 90.31 91 GLY A N 1
ATOM 741 C CA . GLY A 1 91 ? 16.756 4.401 5.313 1.00 90.31 91 GLY A CA 1
ATOM 742 C C . GLY A 1 91 ? 16.031 3.778 4.114 1.00 90.31 91 GLY A C 1
ATOM 743 O O . GLY A 1 91 ? 16.048 4.349 3.027 1.00 90.31 91 GLY A O 1
ATOM 744 N N . HIS A 1 92 ? 15.371 2.635 4.301 1.00 91.50 92 HIS A N 1
ATOM 745 C CA . HIS A 1 92 ? 14.608 1.940 3.269 1.00 91.50 92 HIS A CA 1
ATOM 746 C C . HIS A 1 92 ? 13.106 2.094 3.499 1.00 91.50 92 HIS A C 1
ATOM 748 O O . HIS A 1 92 ? 12.644 1.944 4.632 1.00 91.50 92 HIS A O 1
ATOM 754 N N . GLN A 1 93 ? 12.331 2.353 2.436 1.00 95.06 93 GLN A N 1
ATOM 755 C CA . GLN A 1 93 ? 10.871 2.443 2.555 1.00 95.06 93 GLN A CA 1
ATOM 756 C C . GLN A 1 93 ? 10.290 1.111 3.018 1.00 95.06 93 GLN A C 1
ATOM 758 O O . GLN A 1 93 ? 10.598 0.057 2.450 1.00 95.06 93 GLN A O 1
ATOM 763 N N . ILE A 1 94 ? 9.400 1.177 4.006 1.00 95.62 94 ILE A N 1
ATOM 764 C CA . ILE A 1 94 ? 8.579 0.044 4.408 1.00 95.62 94 ILE A CA 1
ATOM 765 C C . ILE A 1 94 ? 7.676 -0.349 3.241 1.00 95.62 94 ILE A C 1
ATOM 767 O O . ILE A 1 94 ? 7.120 0.501 2.540 1.00 95.62 94 ILE A O 1
ATOM 771 N N . VAL A 1 95 ? 7.532 -1.654 3.043 1.00 94.44 95 VAL A N 1
ATOM 772 C CA . VAL A 1 95 ? 6.640 -2.240 2.049 1.00 94.44 95 VAL A CA 1
ATOM 773 C C . VAL A 1 95 ? 5.625 -3.136 2.729 1.00 94.44 95 VAL A C 1
ATOM 775 O O . VAL A 1 95 ? 5.956 -3.907 3.632 1.00 94.44 95 VAL A O 1
ATOM 778 N N . VAL A 1 96 ? 4.380 -3.022 2.285 1.00 93.62 96 VAL A N 1
ATOM 779 C CA . VAL A 1 96 ? 3.252 -3.770 2.832 1.00 93.62 96 VAL A CA 1
ATOM 780 C C . VAL A 1 96 ? 2.535 -4.481 1.700 1.00 93.62 96 VAL A C 1
ATOM 782 O O . VAL A 1 96 ? 2.234 -3.885 0.663 1.00 93.62 96 VAL A O 1
ATOM 785 N N . GLY A 1 97 ? 2.249 -5.759 1.896 1.00 90.19 97 GLY A N 1
ATOM 786 C CA . GLY A 1 97 ? 1.547 -6.565 0.913 1.00 90.19 97 GLY A CA 1
ATOM 787 C C . GLY A 1 97 ? 2.112 -7.965 0.853 1.00 90.19 97 GLY A C 1
ATOM 788 O O . GLY A 1 97 ? 2.666 -8.455 1.826 1.00 90.19 97 GLY A O 1
ATOM 789 N N . ALA A 1 98 ? 1.937 -8.569 -0.310 1.00 81.19 98 ALA A N 1
ATOM 790 C CA . ALA A 1 98 ? 2.316 -9.912 -0.678 1.00 81.19 98 ALA A CA 1
ATOM 791 C C . ALA A 1 98 ? 2.020 -10.997 0.364 1.00 81.19 98 ALA A C 1
ATOM 793 O O . ALA A 1 98 ? 2.627 -11.113 1.427 1.00 81.19 98 ALA A O 1
ATOM 794 N N . PHE A 1 99 ? 1.105 -11.884 -0.002 1.00 79.44 99 PHE A N 1
ATOM 795 C CA . PHE A 1 99 ? 0.815 -13.064 0.793 1.00 79.44 99 PHE A CA 1
ATOM 796 C C . PHE A 1 99 ? 1.646 -14.257 0.298 1.00 79.44 99 PHE A C 1
ATOM 798 O O . PHE A 1 99 ? 1.365 -14.858 -0.744 1.00 79.44 99 PHE A O 1
ATOM 805 N N . ALA A 1 100 ? 2.681 -14.633 1.054 1.0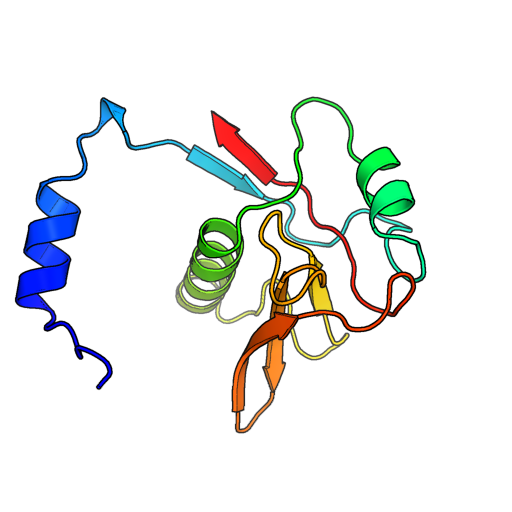0 71.12 100 ALA A N 1
ATOM 806 C CA . ALA A 1 100 ? 3.412 -15.883 0.834 1.00 71.12 100 ALA A CA 1
ATOM 807 C C . ALA A 1 100 ? 2.735 -16.988 1.632 1.00 71.12 100 ALA A C 1
ATOM 809 O O . ALA A 1 100 ? 2.825 -16.990 2.841 1.00 71.12 100 ALA A O 1
ATOM 810 N N . ALA A 1 101 ? 2.173 -18.018 1.016 1.00 66.88 101 ALA A N 1
ATOM 811 C CA . ALA A 1 101 ? 2.186 -19.328 1.663 1.00 66.88 101 ALA A CA 1
ATOM 812 C C . ALA A 1 101 ? 3.645 -19.843 1.717 1.00 66.88 101 ALA A C 1
ATOM 814 O O . ALA A 1 101 ? 4.282 -19.873 0.656 1.00 66.88 101 ALA A O 1
ATOM 815 N N . PRO A 1 102 ? 4.192 -20.235 2.886 1.00 73.38 102 PRO A N 1
ATOM 816 C CA . PRO A 1 102 ? 3.525 -20.391 4.189 1.00 73.38 102 PRO A CA 1
ATOM 817 C C . PRO A 1 102 ? 3.650 -19.190 5.156 1.00 73.38 102 PRO A C 1
ATOM 819 O O . PRO A 1 102 ? 3.102 -19.243 6.249 1.00 73.38 102 PRO A O 1
ATOM 822 N N . LEU A 1 103 ? 4.381 -18.135 4.792 1.00 72.94 103 LEU A N 1
ATOM 823 C CA . LEU A 1 103 ? 4.752 -17.006 5.664 1.00 72.94 103 LEU A CA 1
ATOM 824 C C . LEU A 1 103 ? 3.612 -16.020 6.009 1.00 72.94 103 LEU A C 1
ATOM 826 O O . LEU A 1 103 ? 3.772 -15.192 6.898 1.00 72.94 103 LEU A O 1
ATOM 830 N N . GLY A 1 104 ? 2.464 -16.108 5.341 1.00 83.75 104 GLY A N 1
ATOM 831 C CA . GLY A 1 104 ? 1.333 -15.203 5.499 1.00 83.75 104 GLY A CA 1
ATOM 832 C C . GLY A 1 104 ? 1.565 -13.826 4.873 1.00 83.75 104 GLY A C 1
ATOM 833 O O . GLY A 1 104 ? 2.155 -13.702 3.800 1.00 83.75 104 GLY A O 1
ATOM 834 N N . PHE A 1 105 ? 1.020 -12.811 5.538 1.00 87.31 105 PHE A N 1
ATOM 835 C CA . PHE A 1 105 ? 1.094 -11.405 5.157 1.00 87.31 105 PHE A CA 1
ATOM 836 C C . PHE A 1 105 ? 2.470 -10.812 5.465 1.00 87.31 105 PHE A C 1
ATOM 838 O O . PHE A 1 105 ? 2.983 -11.011 6.567 1.00 87.31 105 PHE A O 1
ATOM 845 N N . ILE A 1 106 ? 3.048 -10.058 4.528 1.00 89.50 106 ILE A N 1
ATOM 846 C CA . ILE A 1 106 ? 4.408 -9.538 4.667 1.00 89.50 106 ILE A CA 1
ATOM 847 C C . ILE A 1 106 ? 4.400 -8.027 4.926 1.00 89.50 106 ILE A C 1
ATOM 849 O O . ILE A 1 106 ? 3.796 -7.226 4.209 1.00 89.50 106 ILE A O 1
ATOM 853 N N . VAL A 1 107 ? 5.158 -7.646 5.952 1.00 92.50 107 VAL A N 1
ATOM 854 C CA . VAL A 1 107 ? 5.600 -6.274 6.205 1.00 92.50 107 VAL A CA 1
ATOM 855 C C . VAL A 1 107 ? 7.122 -6.306 6.222 1.00 92.50 107 VAL A C 1
ATOM 857 O O . VAL A 1 107 ? 7.721 -7.047 7.001 1.00 92.50 107 VAL A O 1
ATOM 860 N N . GLY A 1 108 ? 7.745 -5.549 5.328 1.00 91.75 108 GLY A N 1
ATOM 861 C CA . GLY A 1 108 ? 9.195 -5.541 5.152 1.00 91.75 108 GLY A CA 1
ATOM 862 C C . GLY A 1 108 ? 9.703 -4.162 4.764 1.00 91.75 108 GLY A C 1
ATOM 863 O O . GLY A 1 108 ? 9.027 -3.161 4.977 1.00 91.75 108 GLY A O 1
ATOM 864 N N . TYR A 1 109 ? 10.887 -4.109 4.167 1.00 90.69 109 TYR A N 1
ATOM 865 C CA . TYR A 1 109 ? 11.465 -2.886 3.618 1.00 90.69 109 TYR A CA 1
ATOM 866 C C . TYR A 1 109 ? 12.109 -3.166 2.258 1.00 90.69 109 TYR A C 1
ATOM 868 O O . TYR A 1 109 ? 12.579 -4.277 2.004 1.00 90.69 109 TYR A O 1
ATOM 876 N N . SER A 1 110 ? 12.106 -2.168 1.373 1.00 87.94 110 SER A N 1
ATOM 877 C CA . SER A 1 110 ? 12.722 -2.275 0.049 1.00 87.94 110 SER A CA 1
ATOM 878 C C . SER A 1 110 ? 14.172 -1.801 0.075 1.00 87.94 110 SER A C 1
ATOM 880 O O . SER A 1 110 ? 14.441 -0.607 0.209 1.00 87.94 110 SER A O 1
ATOM 882 N N . ASN A 1 111 ? 15.111 -2.727 -0.131 1.00 88.12 111 ASN A N 1
ATOM 883 C CA . ASN A 1 111 ? 16.537 -2.406 -0.285 1.00 88.12 111 ASN A CA 1
ATOM 884 C C . ASN A 1 111 ? 16.854 -1.670 -1.592 1.00 88.12 111 ASN A C 1
ATOM 886 O O . ASN A 1 111 ? 17.944 -1.125 -1.749 1.00 88.12 111 ASN A O 1
ATOM 890 N N . TYR A 1 112 ? 15.909 -1.678 -2.529 1.00 85.31 112 TYR A N 1
ATOM 891 C CA . TYR A 1 112 ? 16.061 -1.120 -3.860 1.00 85.31 112 TYR A CA 1
ATOM 892 C C . TYR A 1 112 ? 15.150 0.090 -4.021 1.00 85.31 112 TYR A C 1
ATOM 894 O O . TYR A 1 112 ? 13.982 0.062 -3.628 1.00 85.31 112 TYR A O 1
ATOM 902 N N . ASP A 1 113 ? 15.679 1.144 -4.634 1.00 85.00 113 ASP A N 1
ATOM 903 C CA . ASP A 1 113 ? 14.886 2.329 -4.953 1.00 85.00 113 ASP A CA 1
ATOM 904 C C . ASP A 1 113 ? 14.020 2.100 -6.206 1.00 85.00 113 ASP A C 1
ATOM 906 O O . ASP A 1 113 ? 12.879 2.546 -6.261 1.00 85.00 113 ASP A O 1
ATOM 910 N N . SER A 1 114 ? 14.485 1.294 -7.166 1.00 86.19 114 SER A N 1
ATOM 911 C CA . SER A 1 114 ? 13.733 0.875 -8.358 1.00 86.19 114 SER A CA 1
ATOM 912 C C . SER A 1 114 ? 13.598 -0.649 -8.416 1.00 86.19 114 SER A C 1
ATOM 914 O O . SER A 1 114 ? 14.579 -1.347 -8.671 1.00 86.19 114 SER A O 1
ATOM 916 N N . ASP A 1 115 ? 12.397 -1.168 -8.177 1.00 84.81 115 ASP A N 1
ATOM 917 C CA . ASP A 1 115 ? 12.094 -2.602 -8.182 1.00 84.81 115 ASP A CA 1
ATOM 918 C C . ASP A 1 115 ? 10.619 -2.869 -8.539 1.00 84.81 115 ASP A C 1
ATOM 920 O O . ASP A 1 115 ? 9.857 -1.956 -8.868 1.00 84.81 115 ASP A O 1
ATOM 924 N N . CYS A 1 116 ? 10.191 -4.128 -8.419 1.00 85.62 116 CYS A N 1
ATOM 925 C CA . CYS A 1 116 ? 8.812 -4.544 -8.684 1.00 85.62 116 CYS A CA 1
ATOM 926 C C . CYS A 1 116 ? 7.769 -3.986 -7.688 1.00 85.62 116 CYS A C 1
ATOM 928 O O . CYS A 1 116 ? 6.562 -4.186 -7.881 1.00 85.62 116 CYS A O 1
ATOM 930 N N . THR A 1 117 ? 8.200 -3.281 -6.635 1.00 90.00 117 THR A N 1
ATOM 931 C CA . THR A 1 117 ? 7.321 -2.686 -5.627 1.00 90.00 117 THR A CA 1
ATOM 932 C C . THR A 1 117 ? 6.620 -1.460 -6.206 1.00 90.00 117 THR A C 1
ATOM 934 O O . THR A 1 117 ? 7.249 -0.545 -6.737 1.00 90.00 117 THR A O 1
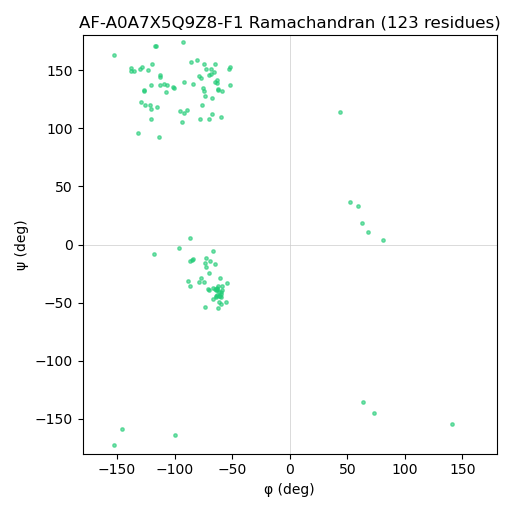ATOM 937 N N . GLY A 1 118 ? 5.293 -1.417 -6.093 1.00 91.88 118 GLY A N 1
ATOM 938 C CA . GLY A 1 118 ? 4.503 -0.270 -6.524 1.00 91.88 118 GLY A CA 1
ATOM 939 C C . GLY A 1 118 ? 4.255 0.742 -5.407 1.00 91.88 118 GLY A C 1
ATOM 940 O O . GLY A 1 118 ? 4.548 0.502 -4.237 1.00 91.88 118 GLY A O 1
ATOM 941 N N . LEU A 1 119 ? 3.638 1.864 -5.767 1.00 93.38 119 LEU A N 1
ATOM 942 C CA . LEU A 1 119 ? 3.065 2.804 -4.812 1.00 93.38 119 LEU A CA 1
ATOM 943 C C . LEU A 1 119 ? 1.556 2.824 -5.015 1.00 93.38 119 LEU A C 1
ATOM 945 O O . LEU A 1 119 ? 1.076 3.169 -6.094 1.00 93.38 119 LEU A O 1
ATOM 949 N N . SER A 1 120 ? 0.807 2.438 -3.991 1.00 91.81 120 SER A N 1
ATOM 950 C CA . SER A 1 120 ? -0.615 2.746 -3.915 1.00 91.81 120 SER A CA 1
ATOM 951 C C . SER A 1 120 ? -0.809 4.177 -3.421 1.00 91.81 120 SER A C 1
ATOM 953 O O . SER A 1 120 ? 0.076 4.752 -2.797 1.00 91.81 120 SER A O 1
ATOM 955 N N . GLY A 1 121 ? -1.968 4.759 -3.706 1.00 90.00 121 GLY A N 1
ATOM 956 C CA . GLY A 1 121 ? -2.367 6.042 -3.137 1.00 90.00 121 GLY A CA 1
ATOM 957 C C . GLY A 1 121 ? -3.352 5.813 -2.001 1.00 90.00 121 GLY A C 1
ATOM 958 O O . GLY A 1 121 ? -4.294 5.034 -2.170 1.00 90.00 121 GLY A O 1
ATOM 959 N N . ALA A 1 122 ? -3.171 6.512 -0.885 1.00 92.12 122 ALA A N 1
ATOM 960 C CA . ALA A 1 122 ? -4.175 6.653 0.164 1.00 92.12 122 ALA A CA 1
ATOM 961 C C . ALA A 1 122 ? -4.649 8.103 0.234 1.00 92.12 122 ALA A C 1
ATOM 963 O O . ALA A 1 122 ? -3.872 9.015 0.003 1.00 92.12 122 ALA A O 1
ATOM 964 N N . TRP A 1 123 ? -5.919 8.328 0.521 1.00 88.81 123 TRP A N 1
ATOM 965 C CA . TRP A 1 123 ? -6.473 9.644 0.786 1.00 88.81 123 TRP A CA 1
ATOM 966 C C . TRP A 1 123 ? -7.173 9.594 2.136 1.00 88.81 123 TRP A C 1
ATOM 968 O O . TRP A 1 123 ? -8.090 8.793 2.334 1.00 88.81 123 TRP A O 1
ATOM 978 N N . LYS A 1 124 ? -6.706 10.431 3.061 1.00 84.88 124 LYS A N 1
ATOM 979 C CA . LYS A 1 124 ? -7.267 10.574 4.398 1.00 84.88 124 LYS A CA 1
ATOM 980 C C . LYS A 1 124 ? -8.161 11.812 4.478 1.00 84.88 124 LYS A C 1
ATOM 982 O O . LYS A 1 124 ? -7.764 12.875 3.993 1.00 84.88 124 LYS A O 1
ATOM 987 N N . PHE A 1 125 ? -9.342 11.668 5.074 1.00 76.94 125 PHE A N 1
ATOM 988 C CA . PHE A 1 125 ? -10.286 12.760 5.328 1.00 76.94 125 PHE A CA 1
ATOM 989 C C . PHE A 1 125 ? -11.176 12.480 6.544 1.00 76.94 125 PHE A C 1
ATOM 991 O O . PHE A 1 125 ? -11.307 11.298 6.949 1.00 76.94 125 PHE A O 1
#

Radius of gyration: 15.4 Å; Cα contacts (8 Å, |Δi|>4): 218; chains: 1; bounding box: 32×36×41 Å

Sequence (125 aa):
RTKCETLYSLRGQMNEISVEASGWVLMRKEPIPNSRDKSFADQQKLLKGSFEVPKMMDAILLNIIIYASEGRYLYGRDPWTYTRCQEQFLGHQIVVGAFAAPLGFIVGYSNYDSDCTGLSGAWKF

Solvent-accessible surface area (backbone atoms only — not comparable to full-atom values): 7062 Å² total; per-residue (Å²): 135,83,82,82,79,49,76,67,56,52,51,52,56,59,71,67,57,48,73,88,78,54,72,49,74,52,60,54,73,53,52,44,85,84,19,45,67,30,38,62,72,59,32,59,70,69,52,60,87,76,36,39,68,26,47,58,67,59,51,52,51,51,35,52,49,40,29,74,75,68,77,42,64,52,35,23,56,87,68,68,26,35,28,43,26,68,49,66,57,97,88,18,43,23,29,40,32,28,47,39,91,90,77,42,75,41,76,51,61,41,94,56,58,56,36,79,51,18,35,29,39,24,30,76,93

Nearest PDB structures (foldseek):
  5hrn-assembly1_A-2  TM=3.839E-01  e=6.272E+00  Human immunodeficiency virus 1
  3clu-assembly1_D  TM=3.315E-01  e=5.523E+00  Methylophilus methylotrophus
  1o96-assembly4_Z  TM=3.355E-01  e=6.272E+00  Methylophilus methylotrophus

pLDDT: mean 84.88, std 12.04, range [37.25, 96.81]

Mean predicted aligned error: 7.58 Å